Protein AF-0000000066797045 (afdb_homodimer)

InterPro domains:
  IPR001387 Cro/C1-type, helix-turn-helix domain [PF01381] (6-57)
  IPR001387 Cro/C1-type, helix-turn-helix domain [PS50943] (5-59)
  IPR001387 Cro/C1-type, helix-turn-helix domain [SM00530] (4-59)
  IPR001387 Cro/C1-type, helix-turn-helix domain [cd00093] (4-59)
  IPR010982 Lambda repressor-like, DNA-binding domain superfamily [G3DSA:1.10.260.40] (1-60)
  IPR010982 Lambda repressor-like, DNA-binding domain superfamily [SSF47413] (3-64)

pLDDT: mean 88.35, std 17.42, range [30.77, 97.69]

Foldseek 3Di:
DQVLQVVLCVVVPHDLCRLCVLQVHDSVVSVCCNVVVDDDDPVSLVSSCVVSVHDSPRRGDDPPPPPPPPPD/DQVLQVVLCVVVPHDLCRLCVLQVHDSVVSVCCNVVVDDDDPVSLVSSCVVSVHDSPRRGDDPPPPPPPPPD

Nearest PDB structures (foldseek):
  3op9-assembly1_A  TM=9.400E-01  e=4.741E-03  Listeria innocua
  2xj3-assembly1_B  TM=8.983E-01  e=3.548E-03  Enterococcus faecalis
  1utx-assembly1_B  TM=9.003E-01  e=4.222E-03  Enterococcus faecalis
  6jq1-assembly1_A  TM=8.118E-01  e=1.198E-02  Deinococcus geothermalis DSM 11300
  3vk0-assembly1_A  TM=8.367E-01  e=4.545E-02  Neisseria meningitidis MC58

Radius of gyration: 15.53 Å; Cα contacts (8 Å, |Δi|>4): 180; chains: 2; bounding box: 25×41×54 Å

Organism: Staphylococcus aureus (strain NCTC 8325 / PS 47) (NCBI:txid93061)

Secondary structure (DSSP, 8-state):
--HHHHHHHHHTT--HHHHHHHHTS-HHHHHHHHTTSSPPBHHHHHHHHHHHT--HHHH---SS--------/--HHHHHHHHHTT--HHHHHHHHTS-HHHHHHHHTTSSPPBHHHHHHHHHHHT--HHHH---SS--------

Structure (mmCIF, N/CA/C/O backbone):
data_AF-0000000066797045-model_v1
#
loop_
_entity.id
_entity.type
_entity.pdbx_description
1 polymer 'Bacteriophage L54a, Cro-related protein'
#
loop_
_atom_site.group_PDB
_atom_site.id
_atom_site.type_symbol
_atom_site.label_atom_id
_atom_site.label_alt_id
_atom_site.label_comp_id
_atom_site.label_asym_id
_atom_site.label_entity_id
_atom_site.label_seq_id
_atom_site.pdbx_PDB_ins_code
_atom_site.Cartn_x
_atom_site.Cartn_y
_atom_site.Cartn_z
_atom_site.occupancy
_atom_site.B_iso_or_equiv
_atom_site.auth_seq_id
_atom_site.auth_comp_id
_atom_site.auth_asym_id
_atom_site.auth_atom_id
_atom_site.pdbx_PDB_model_num
ATOM 1 N N . MET A 1 1 ? 0.526 12.109 -8.359 1 87.88 1 MET A N 1
ATOM 2 C CA . MET A 1 1 ? 0.297 12.727 -7.055 1 87.88 1 MET A CA 1
ATOM 3 C C . MET A 1 1 ? -0.822 12.016 -6.305 1 87.88 1 MET A C 1
ATOM 5 O O . MET A 1 1 ? -1.768 11.516 -6.918 1 87.88 1 MET A O 1
ATOM 9 N N . GLN A 1 2 ? -0.601 12.031 -4.949 1 92.75 2 GLN A N 1
ATOM 10 C CA . GLN A 1 2 ? -1.63 11.445 -4.102 1 92.75 2 GLN A CA 1
ATOM 11 C C . GLN A 1 2 ? -2.676 12.484 -3.705 1 92.75 2 GLN A C 1
ATOM 13 O O . GLN A 1 2 ? -2.699 12.945 -2.562 1 92.75 2 GLN A O 1
ATOM 18 N N . TRP A 1 3 ? -3.539 12.797 -4.547 1 92.19 3 TRP A N 1
ATOM 19 C CA . TRP A 1 3 ? -4.488 13.898 -4.406 1 92.19 3 TRP A CA 1
ATOM 20 C C . TRP A 1 3 ? -5.461 13.633 -3.264 1 92.19 3 TRP A C 1
ATOM 22 O O . TRP A 1 3 ? -5.781 14.547 -2.492 1 92.19 3 TRP A O 1
ATOM 32 N N . ASN A 1 4 ? -5.938 12.445 -3.197 1 94.25 4 ASN A N 1
ATOM 33 C CA . ASN A 1 4 ? -6.871 12.109 -2.127 1 94.25 4 ASN A CA 1
ATOM 34 C C . ASN A 1 4 ? -6.219 12.242 -0.753 1 94.25 4 ASN A C 1
ATOM 36 O O . ASN A 1 4 ? -6.848 12.711 0.195 1 94.25 4 ASN A O 1
ATOM 40 N N . LEU A 1 5 ? -4.973 11.828 -0.714 1 96 5 LEU A N 1
ATOM 41 C CA . LEU A 1 5 ? -4.238 11.953 0.54 1 96 5 LEU A CA 1
ATOM 42 C C . LEU A 1 5 ? -4.051 13.414 0.919 1 96 5 LEU A C 1
ATOM 44 O O . LEU A 1 5 ? -4.25 13.789 2.076 1 96 5 LEU A O 1
ATOM 48 N N . ILE A 1 6 ? -3.738 14.211 -0.058 1 95.56 6 ILE A N 1
ATOM 49 C CA . ILE A 1 6 ? -3.533 15.641 0.161 1 95.56 6 ILE A CA 1
ATOM 50 C C . ILE A 1 6 ? -4.832 16.281 0.637 1 95.56 6 ILE A C 1
ATOM 52 O O . ILE A 1 6 ? -4.836 17.047 1.604 1 95.56 6 ILE A O 1
ATOM 56 N N . LYS A 1 7 ? -5.867 16 -0.026 1 95.94 7 LYS A N 1
ATOM 57 C CA . LYS A 1 7 ? -7.184 16.516 0.343 1 95.94 7 LYS A CA 1
ATOM 58 C C . LYS A 1 7 ? -7.555 16.109 1.764 1 95.94 7 LYS A C 1
ATOM 60 O O . LYS A 1 7 ? -7.992 16.938 2.562 1 95.94 7 LYS A O 1
ATOM 65 N N . LEU A 1 8 ? -7.367 14.859 2.037 1 96 8 LEU A N 1
ATOM 66 C CA . LEU A 1 8 ? -7.703 14.32 3.35 1 96 8 LEU A CA 1
ATOM 67 C C . LEU A 1 8 ? -6.852 14.969 4.438 1 96 8 LEU A C 1
ATOM 69 O O . LEU A 1 8 ? -7.363 15.328 5.5 1 96 8 LEU A O 1
ATOM 73 N N . ARG A 1 9 ? -5.562 15.016 4.137 1 96.62 9 ARG A N 1
ATOM 74 C CA . ARG A 1 9 ? -4.648 15.656 5.078 1 96.62 9 ARG A CA 1
ATOM 75 C C . ARG A 1 9 ? -5.098 17.078 5.395 1 96.62 9 ARG A C 1
ATOM 77 O O . ARG A 1 9 ? -5.133 17.484 6.562 1 96.62 9 ARG A O 1
ATOM 84 N N . LYS A 1 10 ? -5.492 17.859 4.387 1 96.19 10 LYS A N 1
ATOM 85 C CA . LYS A 1 10 ? -5.949 19.234 4.555 1 96.19 10 LYS A CA 1
ATOM 86 C C . LYS A 1 10 ? -7.281 19.281 5.297 1 96.19 10 LYS A C 1
ATOM 88 O O . LYS A 1 10 ? -7.484 20.125 6.168 1 96.19 10 LYS A O 1
ATOM 93 N N . GLU A 1 11 ? -8.164 18.422 4.957 1 95.44 11 GLU A N 1
ATOM 94 C CA . GLU A 1 11 ? -9.477 18.344 5.59 1 95.44 11 GLU A CA 1
ATOM 95 C C . GLU A 1 11 ? -9.352 18.078 7.086 1 95.44 11 GLU A C 1
ATOM 97 O O . GLU A 1 11 ? -10.141 18.578 7.883 1 95.44 11 GLU A O 1
ATOM 102 N N . ARG A 1 12 ? -8.406 17.266 7.441 1 95.19 12 ARG A N 1
ATOM 103 C CA . ARG A 1 12 ? -8.188 16.891 8.836 1 95.19 12 ARG A CA 1
ATOM 104 C C . ARG A 1 12 ? -7.27 17.891 9.531 1 95.19 12 ARG A C 1
ATOM 106 O O . ARG A 1 12 ? -6.875 17.688 10.68 1 95.19 12 ARG A O 1
ATOM 113 N N . LYS A 1 13 ? -6.816 18.938 8.828 1 95.88 13 LYS A N 1
ATOM 114 C CA . LYS A 1 13 ? -5.98 20 9.359 1 95.88 13 LYS A CA 1
ATOM 115 C C . LYS A 1 13 ? -4.617 19.484 9.797 1 95.88 13 LYS A C 1
ATOM 117 O O . LYS A 1 13 ? -4.094 19.875 10.836 1 95.88 13 LYS A O 1
ATOM 122 N N . CYS A 1 14 ? -4.137 18.531 9.047 1 96 14 CYS A N 1
ATOM 123 C CA . CYS A 1 14 ? -2.807 17.984 9.289 1 96 14 CYS A CA 1
ATOM 124 C C . CYS A 1 14 ? -1.785 18.578 8.336 1 96 14 CYS A C 1
ATOM 126 O O . CYS A 1 14 ? -2.111 18.906 7.188 1 96 14 CYS A O 1
ATOM 128 N N . THR A 1 15 ? -0.592 18.672 8.836 1 96.69 15 THR A N 1
ATOM 129 C CA . THR A 1 15 ? 0.507 19.141 8 1 96.69 15 THR A CA 1
ATOM 130 C C . THR A 1 15 ? 1.332 17.953 7.488 1 96.69 15 THR A C 1
ATOM 132 O O . THR A 1 15 ? 1.14 16.828 7.926 1 96.69 15 THR A O 1
ATOM 135 N N . GLN A 1 16 ? 2.131 18.25 6.555 1 97.38 16 GLN A N 1
ATOM 136 C CA . GLN A 1 16 ? 3.047 17.234 6.062 1 97.38 16 GLN A CA 1
ATOM 137 C C . GLN A 1 16 ? 3.973 16.734 7.176 1 97.38 16 GLN A C 1
ATOM 139 O O . GLN A 1 16 ? 4.316 15.562 7.23 1 97.38 16 GLN A O 1
ATOM 144 N N . GLU A 1 17 ? 4.332 17.672 8.023 1 97.44 17 GLU A N 1
ATOM 145 C CA . GLU A 1 17 ? 5.195 17.359 9.156 1 97.44 17 GLU A CA 1
ATOM 146 C C . GLU A 1 17 ? 4.508 16.391 10.117 1 97.44 17 GLU A C 1
ATOM 148 O O . GLU A 1 17 ? 5.137 15.453 10.617 1 97.44 17 GLU A O 1
ATOM 153 N N . ASP A 1 18 ? 3.25 16.547 10.328 1 97.12 18 ASP A N 1
ATOM 154 C CA . ASP A 1 18 ? 2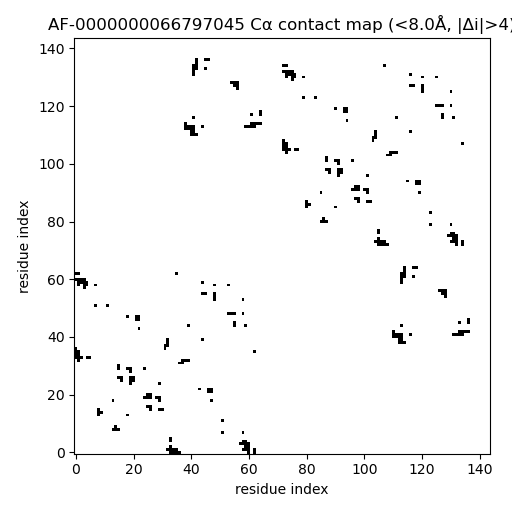.475 15.68 11.211 1 97.12 18 ASP A CA 1
ATOM 155 C C . ASP A 1 18 ? 2.463 14.242 10.688 1 97.12 18 ASP A C 1
ATOM 157 O O . ASP A 1 18 ? 2.709 13.305 11.445 1 97.12 18 ASP A O 1
ATOM 161 N N . LEU A 1 19 ? 2.211 14.125 9.5 1 97 19 LEU A N 1
ATOM 162 C CA . LEU A 1 19 ? 2.156 12.797 8.883 1 97 19 LEU A CA 1
ATOM 163 C C . LEU A 1 19 ? 3.547 12.18 8.805 1 97 19 LEU A C 1
ATOM 165 O O . LEU A 1 19 ? 3.707 10.977 8.992 1 97 19 LEU A O 1
ATOM 169 N N . ALA A 1 20 ? 4.539 12.984 8.531 1 97.62 20 ALA A N 1
ATOM 170 C CA . ALA A 1 20 ? 5.922 12.516 8.516 1 97.62 20 ALA A CA 1
ATOM 171 C C . ALA A 1 20 ? 6.32 11.938 9.875 1 97.62 20 ALA A C 1
ATOM 173 O O . ALA A 1 20 ? 6.941 10.875 9.953 1 97.62 20 ALA A O 1
ATOM 174 N N . ASN A 1 21 ? 5.938 12.625 10.883 1 96.75 21 ASN A N 1
ATOM 175 C CA . ASN A 1 21 ? 6.191 12.164 12.242 1 96.75 21 ASN A CA 1
ATOM 176 C C . ASN A 1 21 ? 5.461 10.859 12.539 1 96.75 21 ASN A C 1
ATOM 178 O O . ASN A 1 21 ? 6.02 9.961 13.18 1 96.75 21 ASN A O 1
ATOM 182 N N . LEU A 1 22 ? 4.273 10.852 12.086 1 94.62 22 LEU A N 1
ATOM 183 C CA . LEU A 1 22 ? 3.465 9.648 12.258 1 94.62 22 LEU A CA 1
ATOM 184 C C . LEU A 1 22 ? 4.16 8.43 11.656 1 94.62 22 LEU A C 1
ATOM 186 O O . LEU A 1 22 ? 4.133 7.344 12.242 1 94.62 22 LEU A O 1
ATOM 190 N N . LEU A 1 23 ? 4.789 8.617 10.547 1 95.25 23 LEU A N 1
ATOM 191 C CA . LEU A 1 23 ? 5.434 7.539 9.805 1 95.25 23 LEU A CA 1
ATOM 192 C C . LEU A 1 23 ? 6.887 7.375 10.242 1 95.25 23 LEU A C 1
ATOM 194 O O . LEU A 1 23 ? 7.566 6.441 9.805 1 95.25 23 LEU A O 1
ATOM 198 N N . ASN A 1 24 ? 7.359 8.273 11.016 1 96.06 24 ASN A N 1
ATOM 199 C CA . ASN A 1 24 ? 8.742 8.273 11.469 1 96.06 24 ASN A CA 1
ATOM 200 C C . ASN A 1 24 ? 9.719 8.445 10.305 1 96.06 24 ASN A C 1
ATOM 202 O O . ASN A 1 24 ? 10.68 7.684 10.18 1 96.06 24 ASN A O 1
ATOM 206 N N . ILE A 1 25 ? 9.391 9.336 9.477 1 96.19 25 ILE A N 1
ATOM 207 C CA . ILE A 1 25 ? 10.25 9.703 8.352 1 96.19 25 ILE A CA 1
ATOM 208 C C . ILE A 1 25 ? 10.406 11.219 8.297 1 96.19 25 ILE A C 1
ATOM 210 O O . ILE A 1 25 ? 9.766 11.945 9.062 1 96.19 25 ILE A O 1
ATOM 214 N N . SER A 1 26 ? 11.289 11.703 7.418 1 97.5 26 SER A N 1
ATOM 215 C CA . SER A 1 26 ? 11.5 13.141 7.262 1 97.5 26 SER A CA 1
ATOM 216 C C . SER A 1 26 ? 10.344 13.789 6.508 1 97.5 26 SER A C 1
ATOM 218 O O . SER A 1 26 ? 9.703 13.148 5.676 1 97.5 26 SER A O 1
ATOM 220 N N . THR A 1 27 ? 10.102 15.039 6.797 1 97.62 27 THR A N 1
ATOM 221 C CA . THR A 1 27 ? 9.07 15.805 6.105 1 97.62 27 THR A CA 1
ATOM 222 C C . THR A 1 27 ? 9.328 15.812 4.598 1 97.62 27 THR A C 1
ATOM 224 O O . THR A 1 27 ? 8.391 15.703 3.807 1 97.62 27 THR A O 1
ATOM 227 N N . GLU A 1 28 ? 10.555 15.945 4.254 1 97.69 28 GLU A N 1
ATOM 228 C CA . GLU A 1 28 ? 10.922 15.922 2.838 1 97.69 28 GLU A CA 1
ATOM 229 C C . GLU A 1 28 ? 10.555 14.578 2.201 1 97.69 28 GLU A C 1
ATOM 231 O O . GLU A 1 28 ? 9.992 14.547 1.104 1 97.69 28 GLU A O 1
ATOM 236 N N . GLY A 1 29 ? 10.922 13.516 2.881 1 97.19 29 GLY A N 1
ATOM 237 C CA . GLY A 1 29 ? 10.578 12.195 2.391 1 97.19 29 GLY A CA 1
ATOM 238 C C . GLY A 1 29 ? 9.086 12 2.191 1 97.19 29 GLY A C 1
ATOM 239 O O . GLY A 1 29 ? 8.656 11.43 1.187 1 97.19 29 GLY A O 1
ATOM 240 N N . TYR A 1 30 ? 8.352 12.477 3.154 1 97.5 30 TYR A N 1
ATOM 241 C CA . TYR A 1 30 ? 6.898 12.398 3.07 1 97.5 30 TYR A CA 1
ATOM 242 C C . TYR A 1 30 ? 6.375 13.219 1.894 1 97.5 30 TYR A C 1
ATOM 244 O O . TYR A 1 30 ? 5.531 12.742 1.13 1 97.5 30 TYR A O 1
ATOM 252 N N . ARG A 1 31 ? 6.848 14.375 1.784 1 96.69 31 ARG A N 1
ATOM 253 C CA . ARG A 1 31 ? 6.43 15.258 0.7 1 96.69 31 ARG A CA 1
ATOM 254 C C . ARG A 1 31 ? 6.641 14.594 -0.658 1 96.69 31 ARG A C 1
ATOM 256 O O . ARG A 1 31 ? 5.758 14.633 -1.518 1 96.69 31 ARG A O 1
ATOM 263 N N . LEU A 1 32 ? 7.754 14.008 -0.823 1 96.5 32 LEU A N 1
ATOM 264 C CA . LEU A 1 32 ? 8.07 13.336 -2.082 1 96.5 32 LEU A CA 1
ATOM 265 C C . LEU A 1 32 ? 7.082 12.203 -2.357 1 96.5 32 LEU A C 1
ATOM 267 O O . LEU A 1 32 ? 6.734 11.945 -3.514 1 96.5 32 LEU A O 1
ATOM 271 N N . LYS A 1 33 ? 6.648 11.586 -1.329 1 95.88 33 LYS A N 1
ATOM 272 C CA . LYS A 1 33 ? 5.668 10.516 -1.485 1 95.88 33 LYS A CA 1
ATOM 273 C C . LYS A 1 33 ? 4.297 11.07 -1.859 1 95.88 33 LYS A C 1
ATOM 275 O O . LYS A 1 33 ? 3.637 10.562 -2.764 1 95.88 33 LYS A O 1
ATOM 280 N N . GLU A 1 34 ? 3.912 12.094 -1.21 1 95.25 34 GLU A N 1
ATOM 281 C CA . GLU A 1 34 ? 2.643 12.75 -1.511 1 95.25 34 GLU A CA 1
ATOM 282 C C . GLU A 1 34 ? 2.613 13.258 -2.947 1 95.25 34 GLU A C 1
ATOM 284 O O . GLU A 1 34 ? 1.574 13.211 -3.609 1 95.25 34 GLU A O 1
ATOM 289 N N . LEU A 1 35 ? 3.77 13.68 -3.428 1 94 35 LEU A N 1
ATOM 290 C CA . LEU A 1 35 ? 3.887 14.242 -4.77 1 94 35 LEU A CA 1
ATOM 291 C C . LEU A 1 35 ? 3.973 13.133 -5.816 1 94 35 LEU A C 1
ATOM 293 O O . LEU A 1 35 ? 3.943 13.406 -7.02 1 94 35 LEU A O 1
ATOM 297 N N . GLY A 1 36 ? 4.152 12.016 -5.453 1 91.62 36 GLY A N 1
ATOM 298 C CA . GLY A 1 36 ? 4.215 10.891 -6.375 1 91.62 36 GLY A CA 1
ATOM 299 C C . GLY A 1 36 ? 5.625 10.57 -6.824 1 91.62 36 GLY A C 1
ATOM 300 O O . GLY A 1 36 ? 5.824 9.734 -7.707 1 91.62 36 GLY A O 1
ATOM 301 N N . LYS A 1 37 ? 6.605 11.234 -6.277 1 93.19 37 LYS A N 1
ATOM 302 C CA . LYS A 1 37 ? 8 10.984 -6.633 1 93.19 37 LYS A CA 1
ATOM 303 C C . LYS A 1 37 ? 8.5 9.68 -6.02 1 93.19 37 LYS A C 1
ATOM 305 O O . LYS A 1 37 ? 9.305 8.969 -6.629 1 93.19 37 LYS A O 1
ATOM 310 N N . HIS A 1 38 ? 8.07 9.367 -4.812 1 94.25 38 HIS A N 1
ATOM 311 C CA . HIS A 1 38 ? 8.328 8.109 -4.125 1 94.25 38 HIS A CA 1
ATOM 312 C C . HIS A 1 38 ? 7.031 7.402 -3.758 1 94.25 38 HIS A C 1
ATOM 314 O O . HIS A 1 38 ? 5.992 8.047 -3.594 1 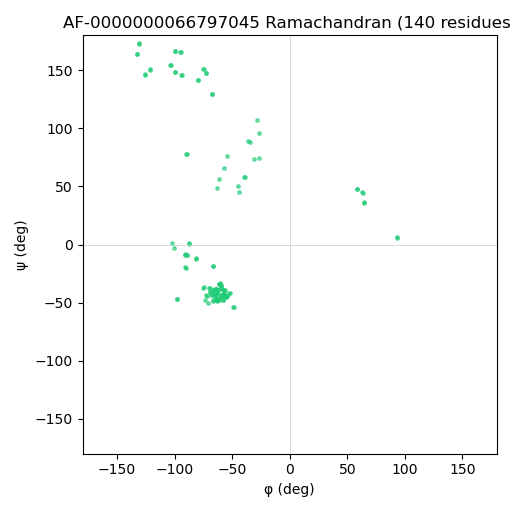94.25 38 HIS A O 1
ATOM 320 N N . GLN A 1 39 ? 7.094 6.145 -3.699 1 94 39 GLN A N 1
ATOM 321 C CA . GLN A 1 39 ? 5.887 5.395 -3.365 1 94 39 GLN A CA 1
ATOM 322 C C . GLN A 1 39 ? 5.82 5.098 -1.871 1 94 39 GLN A C 1
ATOM 324 O O . GLN A 1 39 ? 6.844 4.848 -1.234 1 94 39 GLN A O 1
ATOM 329 N N . PHE A 1 40 ? 4.633 5.102 -1.365 1 95.56 40 PHE A N 1
ATOM 330 C CA . PHE A 1 40 ? 4.418 4.656 0.006 1 95.56 40 PHE A CA 1
ATOM 331 C C . PHE A 1 40 ? 4.566 3.143 0.111 1 95.56 40 PHE A C 1
ATOM 333 O O . PHE A 1 40 ? 4.227 2.414 -0.824 1 95.56 40 PHE A O 1
ATOM 340 N N . LYS A 1 41 ? 5.051 2.73 1.277 1 94.06 41 LYS A N 1
ATOM 341 C CA . LYS A 1 41 ? 5.176 1.298 1.532 1 94.06 41 LYS A CA 1
ATOM 342 C C . LYS A 1 41 ? 3.957 0.767 2.283 1 94.06 41 LYS A C 1
ATOM 344 O O . LYS A 1 41 ? 3.168 1.544 2.824 1 94.06 41 LYS A O 1
ATOM 349 N N . ASN A 1 42 ? 3.852 -0.489 2.293 1 94.31 42 ASN A N 1
ATOM 350 C CA . ASN A 1 42 ? 2.711 -1.163 2.902 1 94.31 42 ASN A CA 1
ATOM 351 C C . ASN A 1 42 ? 2.428 -0.631 4.305 1 94.31 42 ASN A C 1
ATOM 353 O O . ASN A 1 42 ? 1.327 -0.151 4.582 1 94.31 42 ASN A O 1
ATOM 357 N N . ASP A 1 43 ? 3.404 -0.607 5.223 1 93.75 43 ASP A N 1
ATOM 358 C CA . ASP A 1 43 ? 3.215 -0.198 6.613 1 93.75 43 ASP A CA 1
ATOM 359 C C . ASP A 1 43 ? 2.818 1.274 6.703 1 93.75 43 ASP A C 1
ATOM 361 O O . ASP A 1 43 ? 1.962 1.644 7.508 1 93.75 43 ASP A O 1
ATOM 365 N N . GLU A 1 44 ? 3.379 2.09 5.883 1 95.25 44 GLU A N 1
ATOM 366 C CA . GLU A 1 44 ? 3.074 3.518 5.875 1 95.25 44 GLU A CA 1
ATOM 367 C C . GLU A 1 44 ? 1.614 3.768 5.512 1 95.25 44 GLU A C 1
ATOM 369 O O . GLU A 1 44 ? 0.951 4.605 6.125 1 95.25 44 GLU A O 1
ATOM 374 N N . MET A 1 45 ? 1.182 3.023 4.562 1 95.44 45 MET A N 1
ATOM 375 C CA . MET A 1 45 ? -0.19 3.193 4.094 1 95.44 45 MET A CA 1
ATOM 376 C C . MET A 1 45 ? -1.189 2.793 5.172 1 95.44 45 MET A C 1
ATOM 378 O O . MET A 1 45 ? -2.203 3.465 5.367 1 95.44 45 MET A O 1
ATOM 382 N N . PHE A 1 46 ? -0.888 1.766 5.859 1 95 46 PHE A N 1
ATOM 383 C CA . PHE A 1 46 ? -1.782 1.303 6.914 1 95 46 PHE A CA 1
ATOM 384 C C . PHE A 1 46 ? -1.798 2.283 8.078 1 95 46 PHE A C 1
ATOM 386 O O . PHE A 1 46 ? -2.854 2.555 8.656 1 95 46 PHE A O 1
ATOM 393 N N . ILE A 1 47 ? -0.644 2.793 8.414 1 94.75 47 ILE A N 1
ATOM 394 C CA . ILE A 1 47 ? -0.555 3.76 9.508 1 94.75 47 ILE A CA 1
ATOM 395 C C . ILE A 1 47 ? -1.407 4.984 9.18 1 94.75 47 ILE A C 1
ATOM 397 O O . ILE A 1 47 ? -2.184 5.449 10.016 1 94.75 47 ILE A O 1
ATOM 401 N N . ILE A 1 48 ? -1.277 5.426 8 1 95.75 48 ILE A N 1
ATOM 402 C CA . ILE A 1 48 ? -2.01 6.609 7.566 1 95.75 48 ILE A CA 1
ATOM 403 C C . ILE A 1 48 ? -3.508 6.309 7.539 1 95.75 48 ILE A C 1
ATOM 405 O O . ILE A 1 48 ? -4.316 7.113 8.008 1 95.75 48 ILE A O 1
ATOM 409 N N . ALA A 1 49 ? -3.836 5.211 6.941 1 95.44 49 ALA A N 1
ATOM 410 C CA . ALA A 1 49 ? -5.238 4.809 6.867 1 95.44 49 ALA A CA 1
ATOM 411 C C . ALA A 1 49 ? -5.855 4.727 8.258 1 95.44 49 ALA A C 1
ATOM 413 O O . ALA A 1 49 ? -6.988 5.164 8.469 1 95.44 49 ALA A O 1
ATOM 414 N N . ASP A 1 50 ? -5.172 4.16 9.195 1 93.69 50 ASP A N 1
ATOM 415 C CA . ASP A 1 50 ? -5.641 4.051 10.57 1 93.69 50 ASP A CA 1
ATOM 416 C C . ASP A 1 50 ? -5.797 5.43 11.211 1 93.69 50 ASP A C 1
ATOM 418 O O . ASP A 1 50 ? -6.777 5.688 11.906 1 93.69 50 ASP A O 1
ATOM 422 N N . PHE A 1 51 ? -4.812 6.23 10.938 1 94.38 51 PHE A N 1
ATOM 423 C CA . PHE A 1 51 ? -4.824 7.586 11.484 1 94.38 51 PHE A CA 1
ATOM 424 C C . PHE A 1 51 ? -6.066 8.344 11.023 1 94.38 51 PHE A C 1
ATOM 426 O O . PHE A 1 51 ? -6.711 9.023 11.82 1 94.38 51 PHE A O 1
ATOM 433 N N . PHE A 1 52 ? -6.406 8.211 9.742 1 95.81 52 PHE A N 1
ATOM 434 C CA . PHE A 1 52 ? -7.535 8.938 9.172 1 95.81 52 PHE A CA 1
ATOM 435 C C . PHE A 1 52 ? -8.82 8.133 9.32 1 95.81 52 PHE A C 1
ATOM 437 O O . PHE A 1 52 ? -9.914 8.633 9.023 1 95.81 52 PHE A O 1
ATOM 444 N N . ASP A 1 53 ? -8.727 6.91 9.734 1 94.75 53 ASP A N 1
ATOM 445 C CA . ASP A 1 53 ? -9.867 6.008 9.852 1 94.75 53 ASP A CA 1
ATOM 446 C C . ASP A 1 53 ? -10.57 5.84 8.5 1 94.75 53 ASP A C 1
ATOM 448 O O . ASP A 1 53 ? -11.781 6.008 8.406 1 94.75 53 ASP A O 1
ATOM 452 N N . GLU A 1 54 ? -9.82 5.598 7.508 1 94.5 54 GLU A N 1
ATOM 453 C CA . GLU A 1 54 ? -10.273 5.41 6.137 1 94.5 54 GLU A CA 1
ATOM 454 C C . GLU A 1 54 ? -9.633 4.176 5.508 1 94.5 54 GLU A C 1
ATOM 456 O O . GLU A 1 54 ? -8.625 3.67 6.008 1 94.5 54 GLU A O 1
ATOM 461 N N . ASN A 1 55 ? -10.25 3.764 4.406 1 94 55 ASN A N 1
ATOM 462 C CA . ASN A 1 55 ? -9.703 2.635 3.668 1 94 55 ASN A CA 1
ATOM 463 C C . ASN A 1 55 ? -8.531 3.061 2.787 1 94 55 ASN A C 1
ATOM 465 O O . ASN A 1 55 ? -8.547 4.145 2.201 1 94 55 ASN A O 1
ATOM 469 N N . ILE A 1 56 ? -7.543 2.256 2.686 1 94.62 56 ILE A N 1
ATOM 470 C CA . ILE A 1 56 ? -6.34 2.541 1.91 1 94.62 56 ILE A CA 1
ATOM 471 C C . ILE A 1 56 ? -6.727 2.945 0.489 1 94.62 56 ILE A C 1
ATOM 473 O O . ILE A 1 56 ? -6.188 3.91 -0.057 1 94.62 56 ILE A O 1
ATOM 477 N N . GLY A 1 57 ? -7.672 2.242 -0.033 1 92.31 57 GLY A N 1
ATOM 478 C CA . GLY A 1 57 ? -8.109 2.521 -1.392 1 92.31 57 GLY A CA 1
ATOM 479 C C . GLY A 1 57 ? -8.781 3.873 -1.538 1 92.31 57 GLY A C 1
ATOM 480 O O . GLY A 1 57 ? -8.914 4.391 -2.648 1 92.31 57 GLY A O 1
ATOM 481 N N . ASP A 1 58 ? -9.211 4.43 -0.447 1 92.94 58 ASP A N 1
ATOM 482 C CA . ASP A 1 58 ? -9.875 5.73 -0.468 1 92.94 58 ASP A CA 1
ATOM 483 C C . ASP A 1 58 ? -8.867 6.863 -0.29 1 92.94 58 ASP A C 1
ATOM 485 O O . ASP A 1 58 ? -9.156 8.016 -0.614 1 92.94 58 ASP A O 1
ATOM 489 N N . ILE A 1 59 ? -7.758 6.566 0.209 1 95.12 59 ILE A N 1
ATOM 490 C CA . ILE A 1 59 ? -6.738 7.562 0.522 1 95.12 59 ILE A CA 1
ATOM 491 C C . ILE A 1 59 ? -5.711 7.625 -0.607 1 95.12 59 ILE A C 1
ATOM 493 O O . ILE A 1 59 ? -5.398 8.703 -1.111 1 95.12 59 ILE A O 1
ATOM 497 N N . PHE A 1 60 ? -5.266 6.457 -1.041 1 95.38 60 PHE A N 1
ATOM 498 C CA . PHE A 1 60 ? -4.145 6.391 -1.97 1 95.38 60 PHE A CA 1
ATOM 499 C C . PHE A 1 60 ? -4.629 6.09 -3.383 1 95.38 60 PHE A C 1
ATOM 501 O O . PHE A 1 60 ? -5.695 5.5 -3.564 1 95.38 60 PHE A O 1
ATOM 508 N N . LEU A 1 61 ? -3.814 6.52 -4.324 1 90.06 61 LEU A N 1
ATOM 509 C CA . LEU A 1 61 ? -4.082 6.277 -5.734 1 90.06 61 LEU A CA 1
ATOM 510 C C . LEU A 1 61 ? -2.893 5.602 -6.41 1 90.06 61 LEU A C 1
ATOM 512 O O . LEU A 1 61 ? -1.743 5.84 -6.027 1 90.06 61 LEU A O 1
ATOM 516 N N . PRO A 1 62 ? -3.303 4.762 -7.367 1 86.12 62 PRO A N 1
ATOM 517 C CA . PRO A 1 62 ? -2.174 4.211 -8.117 1 86.12 62 PRO A CA 1
ATOM 518 C C . PRO A 1 62 ? -1.454 5.262 -8.961 1 86.12 62 PRO A C 1
ATOM 520 O O . PRO A 1 62 ? -2.09 6.18 -9.484 1 86.12 62 PRO A O 1
ATOM 523 N N . THR A 1 63 ? -0.165 5.344 -8.859 1 74.94 63 THR A N 1
ATOM 524 C CA . THR A 1 63 ? 0.563 6.305 -9.68 1 74.94 63 THR A CA 1
ATOM 525 C C . THR A 1 63 ? 0.577 5.867 -11.141 1 74.94 63 THR A C 1
ATOM 527 O O . THR A 1 63 ? 0.458 6.699 -12.039 1 74.94 63 THR A O 1
ATOM 530 N N . LYS A 1 64 ? 0.944 4.648 -11.43 1 64.56 64 LYS A N 1
ATOM 531 C CA . LYS A 1 64 ? 1.051 4.16 -12.797 1 64.56 64 LYS A CA 1
ATOM 532 C C . LYS A 1 64 ? -0.151 3.297 -13.172 1 64.56 64 LYS A C 1
ATOM 534 O O . LYS A 1 64 ? -0.243 2.801 -14.297 1 64.56 64 LYS A O 1
ATOM 539 N N . TYR A 1 65 ? -1.13 3.084 -12.328 1 55.03 65 TYR A N 1
ATOM 540 C CA . TYR A 1 65 ? -2.08 2.035 -12.68 1 55.03 65 TYR A CA 1
ATOM 541 C C . TYR A 1 65 ? -2.789 2.359 -13.992 1 55.03 65 TYR A C 1
ATOM 543 O O . TYR A 1 65 ? -3.719 3.17 -14.016 1 55.03 65 TYR A O 1
ATOM 551 N N . THR A 1 66 ? -1.999 2.535 -14.906 1 47.12 66 THR A N 1
ATOM 552 C CA . THR A 1 66 ? -2.701 2.52 -16.188 1 47.12 66 THR A CA 1
ATOM 553 C C . THR A 1 66 ? -3.502 1.231 -16.344 1 47.12 66 THR A C 1
ATOM 555 O O . THR A 1 66 ? -2.949 0.134 -16.234 1 47.12 66 THR A O 1
ATOM 558 N N . LYS A 1 67 ? -4.703 1.029 -15.672 1 47.53 67 LYS A N 1
ATOM 559 C CA . LYS A 1 67 ? -5.586 -0.056 -16.094 1 47.53 67 LYS A CA 1
ATOM 560 C C . LYS A 1 67 ? -5.383 -0.393 -17.562 1 47.53 67 LYS A C 1
ATOM 562 O O . LYS A 1 67 ? -5.531 0.473 -18.438 1 47.53 67 L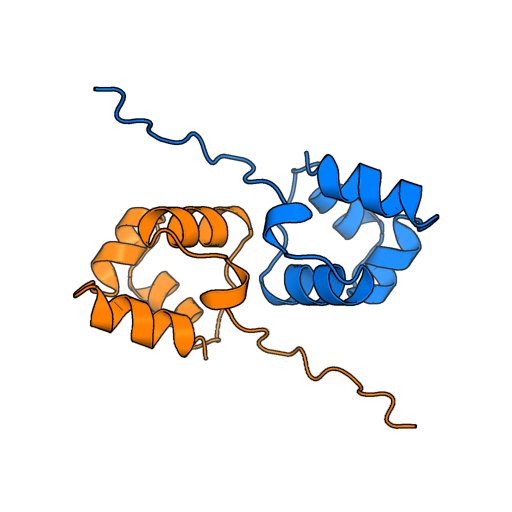YS A O 1
ATOM 567 N N . ARG A 1 68 ? -4.531 -1.448 -17.875 1 40.19 68 ARG A N 1
ATOM 568 C CA . ARG A 1 68 ? -4.824 -2.102 -19.141 1 40.19 68 ARG A CA 1
ATOM 569 C C . ARG A 1 68 ? -6.32 -2.334 -19.312 1 40.19 68 ARG A C 1
ATOM 571 O O . ARG A 1 68 ? -6.906 -3.162 -18.609 1 40.19 68 ARG A O 1
ATOM 578 N N . LYS A 1 69 ? -7.254 -1.457 -19.062 1 40.84 69 LYS A N 1
ATOM 579 C CA . LYS A 1 69 ? -8.516 -1.82 -19.703 1 40.84 69 LYS A CA 1
ATOM 580 C C . LYS A 1 69 ? -8.281 -2.58 -21 1 40.84 69 LYS A C 1
ATOM 582 O O . LYS A 1 69 ? -7.707 -2.035 -21.938 1 40.84 69 LYS A O 1
ATOM 587 N N . GLN A 1 70 ? -7.848 -3.898 -20.938 1 35.78 70 GLN A N 1
ATOM 588 C CA . GLN A 1 70 ? -8.281 -4.52 -22.172 1 35.78 70 GLN A CA 1
ATOM 589 C C . GLN A 1 70 ? -9.68 -4.047 -22.562 1 35.78 70 GLN A C 1
ATOM 591 O O . GLN A 1 70 ? -10.656 -4.328 -21.859 1 35.78 70 GLN A O 1
ATOM 596 N N . THR A 1 71 ? -9.859 -2.799 -22.734 1 33.56 71 THR A N 1
ATOM 597 C CA . THR A 1 71 ? -11.047 -2.5 -23.531 1 33.56 71 THR A CA 1
ATOM 598 C C . THR A 1 71 ? -11.234 -3.545 -24.625 1 33.56 71 THR A C 1
ATOM 600 O O . THR A 1 71 ? -10.359 -3.723 -25.484 1 33.56 71 THR A O 1
ATOM 603 N N . SER A 1 72 ? -11.992 -4.672 -24.297 1 30.92 72 SER A N 1
ATOM 604 C CA . SER A 1 72 ? -12.703 -5.004 -25.531 1 30.92 72 SER A CA 1
ATOM 605 C C . SER A 1 72 ? -13.367 -3.773 -26.141 1 30.92 72 SER A C 1
ATOM 607 O O . SER A 1 72 ? -13.727 -2.84 -25.422 1 30.92 72 SER A O 1
ATOM 609 N N . MET B 1 1 ? 4.488 -11.656 7.738 1 88.06 1 MET B N 1
ATOM 610 C CA . MET B 1 1 ? 4.055 -12.336 6.523 1 88.06 1 MET B CA 1
ATOM 611 C C . MET B 1 1 ? 2.688 -11.836 6.074 1 88.06 1 MET B C 1
ATOM 613 O O . MET B 1 1 ? 1.848 -11.484 6.902 1 88.06 1 MET B O 1
ATOM 617 N N . GLN B 1 2 ? 2.578 -11.859 4.699 1 92.81 2 GLN B N 1
ATOM 618 C CA . GLN B 1 2 ? 1.293 -11.469 4.129 1 92.81 2 GLN B CA 1
ATOM 619 C C . GLN B 1 2 ? 0.37 -12.672 3.973 1 92.81 2 GLN B C 1
ATOM 621 O O . GLN B 1 2 ? 0.169 -13.164 2.861 1 92.81 2 GLN B O 1
ATOM 626 N N . TRP B 1 3 ? -0.207 -13.109 4.984 1 92.31 3 TRP B N 1
ATOM 627 C CA . TRP B 1 3 ? -0.965 -14.352 5.051 1 92.31 3 TRP B CA 1
ATOM 628 C C . TRP B 1 3 ? -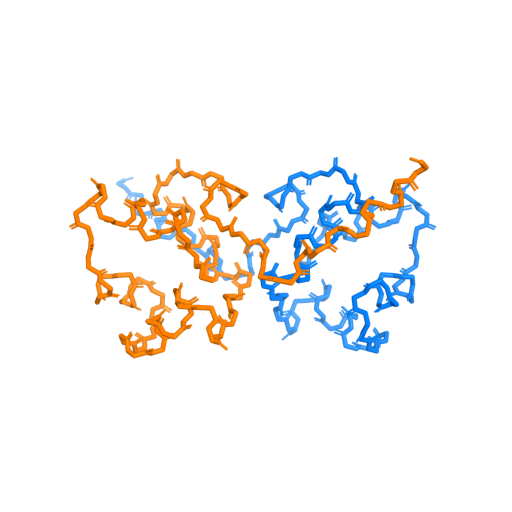2.211 -14.281 4.172 1 92.31 3 TRP B C 1
ATOM 630 O O . TRP B 1 3 ? -2.549 -15.242 3.482 1 92.31 3 TRP B O 1
ATOM 640 N N . ASN B 1 4 ? -2.881 -13.195 4.246 1 94.31 4 ASN B N 1
ATOM 641 C CA . ASN B 1 4 ? -4.078 -13.031 3.43 1 94.31 4 ASN B CA 1
ATOM 642 C C . ASN B 1 4 ? -3.756 -13.078 1.94 1 94.31 4 ASN B C 1
ATOM 644 O O . ASN B 1 4 ? -4.504 -13.672 1.157 1 94.31 4 ASN B O 1
ATOM 648 N N . LEU B 1 5 ? -2.639 -12.469 1.611 1 96 5 LEU B N 1
ATOM 649 C CA . LEU B 1 5 ? -2.207 -12.5 0.219 1 96 5 LEU B CA 1
ATOM 650 C C . LEU B 1 5 ? -1.874 -13.922 -0.219 1 96 5 LEU B C 1
ATOM 652 O O . LEU B 1 5 ? -2.273 -14.352 -1.304 1 96 5 LEU B O 1
ATOM 656 N N . ILE B 1 6 ? -1.212 -14.625 0.649 1 95.56 6 ILE B N 1
ATOM 657 C CA . ILE B 1 6 ? -0.83 -16 0.362 1 95.56 6 ILE B CA 1
ATOM 658 C C . ILE B 1 6 ? -2.082 -16.859 0.188 1 95.56 6 ILE B C 1
ATOM 660 O O . ILE B 1 6 ? -2.184 -17.641 -0.766 1 95.56 6 ILE B O 1
ATOM 664 N N . LYS B 1 7 ? -2.963 -16.734 1.078 1 95.94 7 LYS B N 1
ATOM 665 C CA . LYS B 1 7 ? -4.223 -17.469 1.016 1 95.94 7 LYS B CA 1
ATOM 666 C C . LYS B 1 7 ? -4.98 -17.156 -0.271 1 95.94 7 LYS B C 1
ATOM 668 O O . LYS B 1 7 ? -5.441 -18.062 -0.965 1 95.94 7 LYS B O 1
ATOM 673 N N . LEU B 1 8 ? -5.074 -15.906 -0.56 1 96 8 LEU B N 1
ATOM 674 C CA . LEU B 1 8 ? -5.797 -15.461 -1.746 1 96 8 LEU B CA 1
ATOM 675 C C . LEU B 1 8 ? -5.125 -15.977 -3.016 1 96 8 LEU B C 1
ATOM 677 O O . LEU B 1 8 ? -5.805 -16.438 -3.939 1 96 8 LEU B O 1
ATOM 681 N N . ARG B 1 9 ? -3.812 -15.797 -3.027 1 96.62 9 ARG B N 1
ATOM 682 C CA . ARG B 1 9 ? -3.051 -16.297 -4.168 1 96.62 9 ARG B CA 1
ATOM 683 C C . ARG B 1 9 ? -3.318 -17.781 -4.402 1 96.62 9 ARG B C 1
ATOM 685 O O . ARG B 1 9 ? -3.559 -18.203 -5.539 1 96.62 9 ARG B O 1
ATOM 692 N N . LYS B 1 10 ? -3.332 -18.594 -3.344 1 96.12 10 LYS B N 1
ATOM 693 C CA . LYS B 1 10 ? -3.582 -20.031 -3.428 1 96.12 10 LYS B CA 1
ATOM 694 C C . LYS B 1 10 ? -5.023 -20.312 -3.838 1 96.12 10 LYS B C 1
ATOM 696 O O . LYS B 1 10 ? -5.277 -21.203 -4.652 1 96.12 10 LYS B O 1
ATOM 701 N N . GLU B 1 11 ? -5.918 -19.609 -3.273 1 95.44 11 GLU B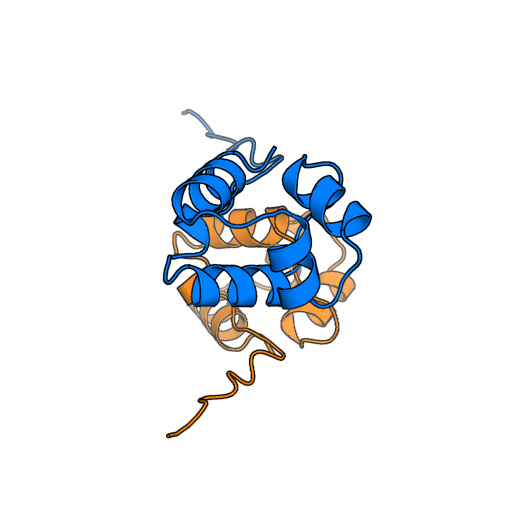 N 1
ATOM 702 C CA . GLU B 1 11 ? -7.336 -19.766 -3.584 1 95.44 11 GLU B CA 1
ATOM 703 C C . GLU B 1 11 ? -7.609 -19.5 -5.062 1 95.44 11 GLU B C 1
ATOM 705 O O . GLU B 1 11 ? -8.469 -20.141 -5.664 1 95.44 11 GLU B O 1
ATOM 710 N N . ARG B 1 12 ? -6.918 -18.547 -5.621 1 95.19 12 ARG B N 1
ATOM 711 C CA . ARG B 1 12 ? -7.094 -18.172 -7.02 1 95.19 12 ARG B CA 1
ATOM 712 C C . ARG B 1 12 ? -6.215 -19.016 -7.93 1 95.19 12 ARG B C 1
ATOM 714 O O . ARG B 1 12 ? -6.133 -18.766 -9.133 1 95.19 12 ARG B O 1
ATOM 721 N N . LYS B 1 13 ? -5.445 -19.969 -7.363 1 95.81 13 LYS B N 1
ATOM 722 C CA . LYS B 1 13 ? -4.59 -20.891 -8.094 1 95.81 13 LYS B CA 1
ATOM 723 C C . LYS B 1 13 ? -3.471 -20.156 -8.828 1 95.81 13 LYS B C 1
ATOM 725 O O . LYS B 1 13 ? -3.145 -20.484 -9.969 1 95.81 13 LYS B O 1
ATOM 730 N N . CYS B 1 14 ? -2.996 -19.141 -8.195 1 95.94 14 CYS B N 1
ATOM 731 C CA . CYS B 1 14 ? -1.872 -18.375 -8.727 1 95.94 14 CYS B CA 1
ATOM 732 C C . CYS B 1 14 ? -0.568 -18.781 -8.055 1 95.94 14 CYS B C 1
ATOM 734 O O . CYS B 1 14 ? -0.559 -19.125 -6.867 1 95.94 14 CYS B O 1
ATOM 736 N N . THR B 1 15 ? 0.466 -18.672 -8.828 1 96.69 15 THR B N 1
ATOM 737 C CA . THR B 1 15 ? 1.793 -18.922 -8.281 1 96.69 15 THR B CA 1
ATOM 738 C C . THR B 1 15 ? 2.508 -17.625 -7.953 1 96.69 15 THR B C 1
ATOM 740 O O . THR B 1 15 ? 2.035 -16.547 -8.312 1 96.69 15 THR B O 1
ATOM 743 N N . GLN B 1 16 ? 3.537 -17.766 -7.238 1 97.38 16 GLN B N 1
ATOM 744 C CA . GLN B 1 16 ? 4.363 -16.609 -6.957 1 97.38 16 GLN B CA 1
ATOM 745 C C . GLN B 1 16 ? 4.906 -15.992 -8.242 1 97.38 16 GLN B C 1
ATOM 747 O O . GLN B 1 16 ? 5.023 -14.773 -8.359 1 97.38 16 GLN B O 1
ATOM 752 N N . GLU B 1 17 ? 5.184 -16.875 -9.172 1 97.38 17 GLU B N 1
ATOM 753 C CA . GLU B 1 17 ? 5.691 -16.438 -10.461 1 97.38 17 GLU B CA 1
ATOM 754 C C . GLU B 1 17 ? 4.648 -15.609 -11.219 1 97.38 17 GLU B C 1
ATOM 756 O O . GLU B 1 17 ? 4.977 -14.594 -11.836 1 97.38 17 GLU B O 1
ATOM 761 N N . ASP B 1 18 ? 3.426 -15.977 -11.133 1 97.12 18 ASP B N 1
ATOM 762 C CA . ASP B 1 18 ? 2.332 -15.266 -11.789 1 97.12 18 ASP B CA 1
ATOM 763 C C . ASP B 1 18 ? 2.209 -13.844 -11.25 1 97.12 18 ASP B C 1
ATOM 765 O O . ASP B 1 18 ? 2.111 -12.891 -12.031 1 97.12 18 ASP B O 1
ATOM 769 N N . LEU B 1 19 ? 2.227 -13.742 -10.031 1 97 19 LEU B N 1
ATOM 770 C CA . LEU B 1 19 ? 2.102 -12.43 -9.391 1 97 19 LEU B CA 1
ATOM 771 C C . LEU B 1 19 ? 3.35 -11.594 -9.633 1 97 19 LEU B C 1
ATOM 773 O O . LEU B 1 19 ? 3.258 -10.375 -9.828 1 97 19 LEU B O 1
ATOM 777 N N . ALA B 1 20 ? 4.492 -12.211 -9.625 1 97.56 20 ALA B N 1
ATOM 778 C CA . ALA B 1 20 ? 5.742 -11.516 -9.93 1 97.56 20 ALA B CA 1
ATOM 779 C C . ALA B 1 20 ? 5.707 -10.914 -11.328 1 97.56 20 ALA B C 1
ATOM 781 O O . ALA B 1 20 ? 6.109 -9.766 -11.531 1 97.56 20 ALA B O 1
ATOM 782 N N . ASN B 1 21 ? 5.211 -11.672 -12.234 1 96.69 21 ASN B N 1
ATOM 783 C CA . ASN B 1 21 ? 5.055 -11.203 -13.609 1 96.69 21 ASN B CA 1
ATOM 784 C C . ASN B 1 21 ? 4.07 -10.039 -13.695 1 96.69 21 ASN B C 1
ATOM 786 O O . ASN B 1 21 ? 4.309 -9.078 -14.43 1 96.69 21 ASN B O 1
ATOM 790 N N . LEU B 1 22 ? 3.053 -10.219 -12.969 1 94.56 22 LEU B N 1
ATOM 791 C CA . LEU B 1 22 ? 2.039 -9.172 -12.922 1 94.56 22 LEU B CA 1
ATOM 792 C C . LEU B 1 22 ? 2.65 -7.844 -12.477 1 94.56 22 LEU B C 1
ATOM 794 O O . LEU B 1 22 ? 2.307 -6.789 -13.016 1 94.56 22 LEU B O 1
ATOM 798 N N . LEU B 1 23 ? 3.547 -7.906 -11.547 1 95.25 23 LEU B N 1
ATOM 799 C CA . LEU B 1 23 ? 4.164 -6.719 -10.961 1 95.25 23 LEU B CA 1
ATOM 800 C C . LEU B 1 23 ? 5.426 -6.328 -11.719 1 95.25 23 LEU B C 1
ATOM 802 O O . LEU B 1 23 ? 6.023 -5.285 -11.445 1 95.25 23 LEU B O 1
ATOM 806 N N . ASN B 1 24 ? 5.84 -7.145 -12.602 1 96.12 24 ASN B N 1
ATOM 807 C CA . ASN B 1 24 ? 7.059 -6.926 -13.367 1 96.12 24 ASN B CA 1
ATOM 808 C C . ASN B 1 24 ? 8.289 -6.906 -12.469 1 96.12 24 ASN B C 1
ATOM 810 O O . ASN B 1 24 ? 9.117 -5.996 -12.555 1 96.12 24 ASN B O 1
ATOM 814 N N . ILE B 1 25 ? 8.328 -7.824 -11.602 1 96.12 25 ILE B N 1
ATOM 815 C CA . ILE B 1 25 ? 9.477 -8.023 -10.727 1 96.12 25 ILE B CA 1
ATOM 816 C C . ILE B 1 25 ? 9.898 -9.492 -10.742 1 96.12 25 ILE B C 1
ATOM 818 O O . ILE B 1 25 ? 9.227 -10.328 -11.352 1 96.12 25 ILE B O 1
ATOM 822 N N . SER B 1 26 ? 11.023 -9.805 -10.094 1 97.5 26 SER B N 1
ATOM 823 C CA . SER B 1 26 ? 11.492 -11.18 -10.023 1 97.5 26 SER B CA 1
ATOM 824 C C . SER B 1 26 ? 10.672 -12 -9.039 1 97.5 26 SER B C 1
ATOM 826 O O . SER B 1 26 ? 10.141 -11.453 -8.062 1 97.5 26 SER B O 1
ATOM 828 N N . THR B 1 27 ? 10.578 -13.297 -9.289 1 97.62 27 THR B N 1
ATOM 829 C CA . THR B 1 27 ? 9.875 -14.203 -8.391 1 97.62 27 THR B CA 1
ATOM 830 C C . THR B 1 27 ? 10.477 -14.148 -6.988 1 97.62 27 THR B C 1
ATOM 832 O O . THR B 1 27 ? 9.742 -14.18 -5.996 1 97.62 27 THR B O 1
ATOM 835 N N . GLU B 1 28 ? 11.758 -14.055 -6.945 1 97.69 28 GLU B N 1
ATOM 836 C CA . GLU B 1 28 ? 12.43 -13.945 -5.652 1 97.69 28 GLU B CA 1
ATOM 837 C C . GLU B 1 28 ? 12.016 -12.68 -4.918 1 97.69 28 GLU B C 1
ATOM 839 O O . GLU B 1 28 ? 11.727 -12.711 -3.721 1 97.69 28 GLU B O 1
ATOM 844 N N . GLY B 1 29 ? 12.023 -11.578 -5.637 1 97.12 29 GLY B N 1
ATOM 845 C CA . GLY B 1 29 ? 11.586 -10.32 -5.051 1 97.12 29 GLY B CA 1
ATOM 846 C C . GLY B 1 29 ? 10.172 -10.367 -4.504 1 97.12 29 GLY B C 1
ATOM 847 O O . GLY B 1 29 ? 9.906 -9.859 -3.412 1 97.12 29 GLY B O 1
ATOM 848 N N . TYR B 1 30 ? 9.336 -10.984 -5.281 1 97.5 30 TYR B N 1
ATOM 849 C CA . TYR B 1 30 ? 7.949 -11.141 -4.855 1 97.5 30 TYR B CA 1
ATOM 850 C C . TYR B 1 30 ? 7.859 -12.008 -3.607 1 97.5 30 TYR B C 1
ATOM 852 O O . TYR B 1 30 ? 7.152 -11.672 -2.658 1 97.5 30 TYR B O 1
ATOM 860 N N . ARG B 1 31 ? 8.531 -13.07 -3.637 1 96.62 31 ARG B N 1
ATOM 861 C CA . ARG B 1 31 ? 8.523 -13.992 -2.502 1 96.62 31 ARG B CA 1
ATOM 862 C C . ARG B 1 31 ? 8.938 -13.273 -1.219 1 96.62 31 ARG B C 1
ATOM 864 O O . ARG B 1 31 ? 8.297 -13.438 -0.178 1 96.62 31 ARG B O 1
ATOM 871 N N . LEU B 1 32 ? 9.945 -12.516 -1.312 1 96.5 32 LEU B N 1
ATOM 872 C CA . LEU B 1 32 ? 10.438 -11.781 -0.148 1 96.5 32 LEU B CA 1
ATOM 873 C C . LEU B 1 32 ? 9.375 -10.82 0.373 1 96.5 32 LEU B C 1
ATOM 875 O O . LEU B 1 32 ? 9.266 -10.602 1.582 1 96.5 32 LEU B O 1
ATOM 879 N N . LYS B 1 33 ? 8.609 -10.297 -0.517 1 95.88 33 LYS B N 1
ATOM 880 C CA . LYS B 1 33 ? 7.535 -9.398 -0.113 1 95.88 33 LYS B CA 1
ATOM 881 C C . LYS B 1 33 ? 6.398 -10.172 0.559 1 95.88 33 LYS B C 1
ATOM 883 O O . LYS B 1 33 ? 5.891 -9.758 1.602 1 95.88 33 LYS B O 1
ATOM 888 N N . GLU B 1 34 ? 6.043 -11.258 0.003 1 95.31 34 GLU B N 1
ATOM 889 C CA . GLU B 1 34 ? 5.004 -12.102 0.58 1 95.31 34 GLU B CA 1
ATOM 890 C C . GLU B 1 34 ? 5.398 -12.586 1.974 1 95.31 34 GLU B C 1
ATOM 892 O O . GLU B 1 34 ? 4.547 -12.695 2.861 1 95.31 34 GLU B O 1
ATOM 897 N N . LEU B 1 35 ? 6.688 -12.797 2.164 1 94 35 LEU B N 1
ATOM 898 C CA . LEU B 1 35 ? 7.207 -13.305 3.43 1 94 35 LEU B CA 1
ATOM 899 C C . LEU B 1 35 ? 7.348 -12.18 4.449 1 94 35 LEU B C 1
ATOM 901 O O . LEU B 1 35 ? 7.641 -12.43 5.621 1 94 35 LEU B O 1
ATOM 905 N N . GLY B 1 36 ? 7.258 -11.047 4.082 1 91.56 36 GLY B N 1
ATOM 906 C CA . GLY B 1 36 ? 7.344 -9.914 4.984 1 91.56 36 GLY B CA 1
ATOM 907 C C . GLY B 1 36 ? 8.75 -9.352 5.102 1 91.56 36 GLY B C 1
ATOM 908 O O . GLY B 1 36 ? 9 -8.477 5.934 1 91.56 36 GLY B O 1
ATOM 909 N N . LYS B 1 37 ? 9.656 -9.852 4.316 1 93.19 37 LYS B N 1
ATOM 910 C CA . LYS B 1 37 ? 11.039 -9.367 4.344 1 93.19 37 LYS B CA 1
ATOM 911 C C . LYS B 1 37 ? 11.156 -8.008 3.658 1 93.19 37 LYS B C 1
ATOM 913 O O . LYS B 1 37 ? 11.945 -7.156 4.082 1 93.19 37 LYS B O 1
ATOM 918 N N . HIS B 1 38 ? 10.406 -7.801 2.584 1 94.25 38 HIS B N 1
ATOM 919 C CA . HIS B 1 38 ? 10.289 -6.527 1.883 1 94.25 38 HIS B CA 1
ATOM 920 C C . HIS B 1 38 ? 8.844 -6.055 1.839 1 94.25 38 HIS B C 1
ATOM 922 O O . HIS B 1 38 ? 7.918 -6.871 1.9 1 94.25 38 HIS B O 1
ATOM 928 N N . GLN B 1 39 ? 8.688 -4.801 1.809 1 94.06 39 GLN B N 1
ATOM 929 C CA . GLN B 1 39 ? 7.328 -4.27 1.783 1 94.06 39 GLN B CA 1
ATOM 930 C C . GLN B 1 39 ? 6.863 -4.02 0.351 1 94.06 39 GLN B C 1
ATOM 932 O O . GLN B 1 39 ? 7.656 -3.617 -0.503 1 94.06 39 GLN B O 1
ATOM 937 N N . PHE B 1 40 ? 5.605 -4.223 0.138 1 95.56 40 PHE B N 1
ATOM 938 C CA . PHE B 1 40 ? 5.004 -3.848 -1.135 1 95.56 40 PHE B CA 1
ATOM 939 C C . PHE B 1 40 ? 4.867 -2.332 -1.245 1 95.56 40 PHE B C 1
ATOM 941 O O . PHE B 1 40 ? 4.637 -1.65 -0.245 1 95.56 40 PHE B O 1
ATOM 948 N N . LYS B 1 41 ? 5 -1.863 -2.48 1 94.06 41 LYS B N 1
ATOM 949 C CA . LYS B 1 41 ? 4.82 -0.437 -2.73 1 94.06 41 LYS B CA 1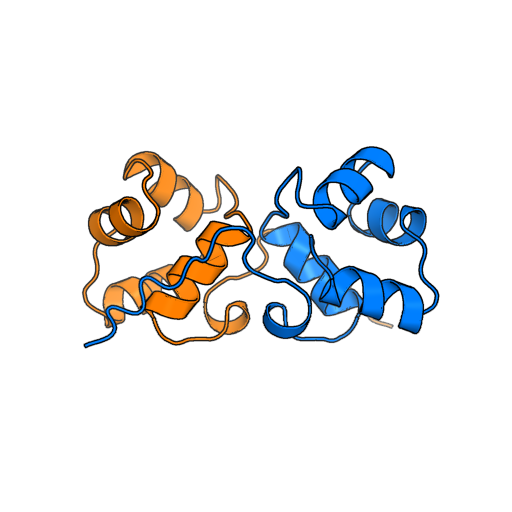
ATOM 950 C C . LYS B 1 41 ? 3.389 -0.133 -3.162 1 94.06 41 LYS B C 1
ATOM 952 O O . LYS B 1 41 ? 2.637 -1.041 -3.523 1 94.06 41 LYS B O 1
ATOM 957 N N . ASN B 1 42 ? 3.078 1.081 -3.119 1 94.31 42 ASN B N 1
ATOM 958 C CA . ASN B 1 42 ? 1.729 1.543 -3.43 1 94.31 42 ASN B CA 1
ATOM 959 C C . ASN B 1 42 ? 1.22 0.946 -4.738 1 94.31 42 ASN B C 1
ATOM 961 O O . ASN B 1 42 ? 0.178 0.289 -4.762 1 94.31 42 ASN B O 1
ATOM 965 N N . ASP B 1 43 ? 1.942 1.07 -5.867 1 93.69 43 ASP B N 1
ATOM 966 C CA . ASP B 1 43 ? 1.505 0.61 -7.184 1 93.69 43 ASP B CA 1
ATOM 967 C C . ASP B 1 43 ? 1.345 -0.909 -7.207 1 93.69 43 ASP B C 1
ATOM 969 O O . ASP B 1 43 ? 0.398 -1.429 -7.801 1 93.69 43 ASP B O 1
ATOM 973 N N . GLU B 1 44 ? 2.209 -1.612 -6.562 1 95.25 44 GLU B N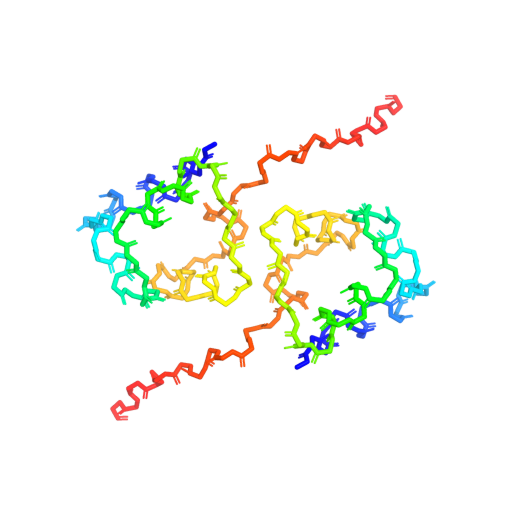 1
ATOM 974 C CA . GLU B 1 44 ? 2.152 -3.07 -6.512 1 95.25 44 GLU B CA 1
ATOM 975 C C . GLU B 1 44 ? 0.88 -3.549 -5.82 1 95.25 44 GLU B C 1
ATOM 977 O O . GLU B 1 44 ? 0.236 -4.496 -6.277 1 95.25 44 GLU B O 1
ATOM 982 N N . MET B 1 45 ? 0.568 -2.867 -4.773 1 95.38 45 MET B N 1
ATOM 983 C CA . MET B 1 45 ? -0.607 -3.25 -3.998 1 95.38 45 MET B CA 1
ATOM 984 C C . MET B 1 45 ? -1.884 -3.043 -4.805 1 95.38 45 MET B C 1
ATOM 986 O O . MET B 1 45 ? -2.789 -3.879 -4.773 1 95.38 45 MET B O 1
ATOM 990 N N . PHE B 1 46 ? -1.923 -1.995 -5.523 1 94.88 46 PHE B N 1
ATOM 991 C CA . PHE B 1 46 ? -3.102 -1.708 -6.328 1 94.88 46 PHE B CA 1
ATOM 992 C C . PHE B 1 46 ? -3.229 -2.703 -7.477 1 94.88 46 PHE B C 1
ATOM 994 O O . PHE B 1 46 ? -4.328 -3.156 -7.797 1 94.88 46 PHE B O 1
ATOM 1001 N N . ILE B 1 47 ? -2.117 -3.018 -8.086 1 94.75 47 ILE B N 1
ATOM 1002 C CA . ILE B 1 47 ? -2.127 -3.979 -9.188 1 94.75 47 ILE B CA 1
ATOM 1003 C C . ILE B 1 47 ? -2.664 -5.32 -8.695 1 94.75 47 ILE B C 1
ATOM 1005 O O . ILE B 1 47 ? -3.525 -5.926 -9.336 1 94.75 47 ILE B O 1
ATOM 1009 N N . ILE B 1 48 ? -2.197 -5.715 -7.586 1 95.69 48 ILE B N 1
ATOM 1010 C CA . ILE B 1 48 ? -2.604 -6.992 -7.016 1 95.69 48 ILE B CA 1
ATOM 1011 C C . ILE B 1 48 ? -4.082 -6.941 -6.633 1 95.69 48 ILE B C 1
ATOM 1013 O O . ILE B 1 48 ? -4.832 -7.879 -6.914 1 95.69 48 ILE B O 1
ATOM 1017 N N . ALA B 1 49 ? -4.438 -5.902 -5.957 1 95.38 49 ALA B N 1
ATOM 1018 C CA . ALA B 1 49 ? -5.832 -5.73 -5.551 1 95.38 49 ALA B CA 1
ATOM 1019 C C . ALA B 1 49 ? -6.762 -5.785 -6.758 1 95.38 49 ALA B C 1
ATOM 1021 O O . ALA B 1 49 ? -7.824 -6.41 -6.703 1 95.38 49 ALA B O 1
ATOM 1022 N N . ASP B 1 50 ? -6.41 -5.137 -7.816 1 93.62 50 ASP B N 1
ATOM 1023 C CA . ASP B 1 50 ? -7.199 -5.137 -9.047 1 93.62 50 ASP B CA 1
ATOM 1024 C C . ASP B 1 50 ? -7.266 -6.535 -9.656 1 93.62 50 ASP B C 1
ATOM 1026 O O . ASP B 1 50 ? -8.328 -6.969 -10.109 1 93.62 50 ASP B O 1
ATOM 1030 N N . PHE B 1 51 ? -6.125 -7.152 -9.633 1 94.38 51 PHE B N 1
ATOM 1031 C CA . PHE B 1 51 ? -6.035 -8.5 -10.188 1 94.38 51 PHE B CA 1
ATOM 1032 C C . PHE B 1 51 ? -6.996 -9.445 -9.469 1 94.38 51 PHE B C 1
ATOM 1034 O O . PHE B 1 51 ? -7.688 -10.234 -10.109 1 94.38 51 PHE B O 1
ATOM 1041 N N . PHE B 1 52 ? -7.051 -9.344 -8.141 1 95.75 52 PHE B N 1
ATOM 1042 C CA . PHE B 1 52 ? -7.883 -10.234 -7.332 1 95.75 52 PHE B CA 1
ATOM 1043 C C . PHE B 1 52 ? -9.281 -9.656 -7.164 1 95.75 52 PHE B C 1
ATOM 1045 O O . PHE B 1 52 ? -10.172 -10.328 -6.633 1 95.75 52 PHE B O 1
ATOM 1052 N N . ASP B 1 53 ? -9.477 -8.445 -7.57 1 94.75 53 ASP B N 1
ATOM 1053 C CA . ASP B 1 53 ? -10.75 -7.746 -7.398 1 94.75 53 ASP B CA 1
ATOM 1054 C C . ASP B 1 53 ? -11.141 -7.664 -5.926 1 94.75 53 ASP B C 1
ATOM 1056 O O . ASP B 1 53 ? -12.25 -8.031 -5.551 1 94.75 53 ASP B O 1
ATOM 1060 N N . GLU B 1 54 ? -10.234 -7.285 -5.121 1 94.5 54 GLU B N 1
ATOM 1061 C CA . GLU B 1 54 ? -10.383 -7.145 -3.676 1 94.5 54 GLU B CA 1
ATOM 1062 C C . GLU B 1 54 ? -9.82 -5.812 -3.191 1 94.5 54 GLU B C 1
ATOM 1064 O O . GLU B 1 54 ? -9.055 -5.16 -3.904 1 94.5 54 GLU B O 1
ATOM 1069 N N . ASN B 1 55 ? -10.227 -5.48 -1.97 1 94.06 55 ASN B N 1
ATOM 1070 C CA . ASN B 1 55 ? -9.711 -4.258 -1.359 1 94.06 55 ASN B CA 1
ATOM 1071 C C . ASN B 1 55 ? -8.312 -4.469 -0.784 1 94.06 55 ASN B C 1
ATOM 1073 O O . ASN B 1 55 ? -8.016 -5.527 -0.23 1 94.06 55 ASN B O 1
ATOM 1077 N N . ILE B 1 56 ? -7.477 -3.516 -0.905 1 94.62 56 ILE B N 1
ATOM 1078 C CA . ILE B 1 56 ? -6.098 -3.584 -0.437 1 94.62 56 ILE B CA 1
ATOM 1079 C C . ILE B 1 56 ? -6.07 -4.016 1.027 1 94.62 56 ILE B C 1
ATOM 1081 O O . ILE B 1 56 ? -5.266 -4.867 1.415 1 94.62 56 ILE B O 1
ATOM 1085 N N . GLY B 1 57 ? -6.973 -3.467 1.765 1 92.38 57 GLY B N 1
ATOM 1086 C CA . GLY B 1 57 ? -7.027 -3.781 3.184 1 92.38 57 GLY B CA 1
ATOM 1087 C C . GLY B 1 57 ? -7.414 -5.223 3.459 1 92.38 57 GLY B C 1
ATOM 1088 O O . GLY B 1 57 ? -7.195 -5.73 4.562 1 92.38 57 GLY B O 1
ATOM 1089 N N . ASP B 1 58 ? -7.992 -5.863 2.494 1 93.06 58 ASP B N 1
ATOM 1090 C CA . ASP B 1 58 ? -8.406 -7.254 2.646 1 93.06 58 ASP B CA 1
ATOM 1091 C C . ASP B 1 58 ? -7.293 -8.211 2.219 1 93.06 58 ASP B C 1
ATOM 1093 O O . ASP B 1 58 ? -7.301 -9.383 2.586 1 93.06 58 ASP B O 1
ATOM 1097 N N . ILE B 1 59 ? -6.395 -7.746 1.474 1 95.25 59 ILE B N 1
ATOM 1098 C CA . ILE B 1 59 ? -5.328 -8.57 0.913 1 95.25 59 ILE B CA 1
ATOM 1099 C C . ILE B 1 59 ? -4.07 -8.438 1.771 1 95.25 59 ILE B C 1
ATOM 1101 O O . ILE B 1 59 ? -3.477 -9.438 2.17 1 95.25 59 ILE B O 1
ATOM 1105 N N . PHE B 1 60 ? -3.725 -7.207 2.102 1 95.44 60 PHE B N 1
ATOM 1106 C CA . PHE B 1 60 ? -2.445 -6.938 2.746 1 95.44 60 PHE B CA 1
ATOM 1107 C C . PHE B 1 60 ? -2.633 -6.695 4.238 1 95.44 60 PHE B C 1
ATOM 1109 O O . PHE B 1 60 ? -3.711 -6.293 4.68 1 95.44 60 PHE B O 1
ATOM 1116 N N . LEU B 1 61 ? -1.564 -6.961 4.957 1 90.19 61 LEU B N 1
ATOM 1117 C CA . LEU B 1 61 ? -1.533 -6.746 6.398 1 90.19 61 LEU B CA 1
ATOM 1118 C C . LEU B 1 61 ? -0.35 -5.867 6.789 1 90.19 61 LEU B C 1
ATOM 1120 O O . LEU B 1 61 ? 0.704 -5.914 6.152 1 90.19 61 LEU B O 1
ATOM 1124 N N . PRO B 1 62 ? -0.667 -5.086 7.828 1 86.25 62 PRO B N 1
ATOM 1125 C CA . PRO B 1 62 ? 0.498 -4.34 8.312 1 86.25 62 PRO B CA 1
ATOM 1126 C C . PRO B 1 62 ? 1.558 -5.238 8.938 1 86.25 62 PRO B C 1
ATOM 1128 O O . PRO B 1 62 ? 1.223 -6.238 9.586 1 86.25 62 PRO B O 1
ATOM 1131 N N . THR B 1 63 ? 2.775 -5.105 8.547 1 75.25 63 THR B N 1
ATOM 1132 C CA . THR B 1 63 ? 3.826 -5.91 9.164 1 75.25 63 THR B CA 1
ATOM 1133 C C . THR B 1 63 ? 4.129 -5.414 10.57 1 75.25 63 THR B C 1
ATOM 1135 O O . THR B 1 63 ? 4.387 -6.215 11.477 1 75.25 63 THR B O 1
ATOM 1138 N N . LYS B 1 64 ? 4.305 -4.164 10.75 1 65.25 64 LYS B N 1
ATOM 1139 C CA . LYS B 1 64 ? 4.645 -3.596 12.047 1 65.25 64 LYS B CA 1
ATOM 1140 C C . LYS B 1 64 ? 3.418 -2.994 12.727 1 65.25 64 LYS B C 1
ATOM 1142 O O . LYS B 1 64 ? 3.502 -2.5 13.852 1 65.25 64 LYS B O 1
ATOM 1147 N N . TYR B 1 65 ? 2.248 -2.967 12.141 1 55.31 65 TYR B N 1
ATOM 1148 C CA . TYR B 1 65 ? 1.206 -2.15 12.758 1 55.31 65 TYR B CA 1
ATOM 1149 C C . TYR B 1 65 ? 0.858 -2.666 14.148 1 55.31 65 TYR B C 1
ATOM 1151 O O . TYR B 1 65 ? 0.055 -3.59 14.289 1 55.31 65 TYR B O 1
ATOM 1159 N N . THR B 1 66 ? 1.837 -2.869 14.852 1 47.84 66 THR B N 1
ATOM 1160 C CA . THR B 1 66 ? 1.4 -3.045 16.234 1 47.84 66 THR B CA 1
ATOM 1161 C C . THR B 1 66 ? 0.618 -1.826 16.719 1 47.84 66 THR B C 1
ATOM 1163 O O . THR B 1 66 ? 1.136 -0.708 16.703 1 47.84 66 THR B O 1
ATOM 1166 N N . LYS B 1 67 ? -0.605 -1.476 16.172 1 47.31 67 LYS B N 1
ATOM 1167 C CA . LYS B 1 67 ? -1.38 -0.465 16.875 1 47.31 67 LYS B CA 1
ATOM 1168 C C . LYS B 1 67 ? -1.07 -0.488 18.375 1 47.31 67 LYS B C 1
ATOM 1170 O O . LYS B 1 67 ? -1.178 -1.533 19.016 1 47.31 67 LYS B O 1
ATOM 1175 N N . ARG B 1 68 ? -0.318 0.569 18.781 1 40.06 68 ARG B N 1
ATOM 1176 C CA . ARG B 1 68 ? -0.427 1.021 20.156 1 40.06 68 ARG B CA 1
ATOM 1177 C C . ARG B 1 68 ? -1.887 1.09 20.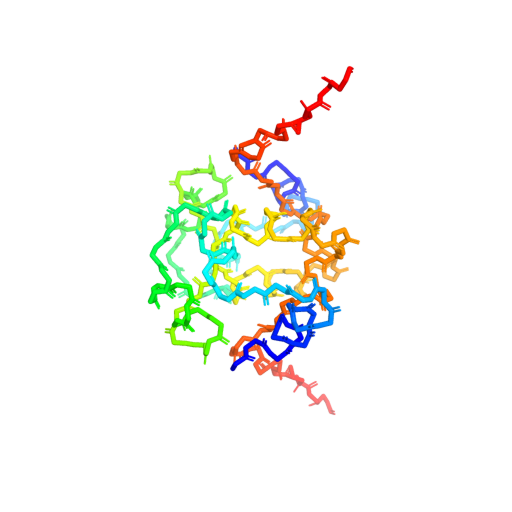594 1 40.06 68 ARG B C 1
ATOM 1179 O O . ARG B 1 68 ? -2.656 1.905 20.078 1 40.06 68 ARG B O 1
ATOM 1186 N N . LYS B 1 69 ? -2.775 0.136 20.453 1 41.25 69 LYS B N 1
ATOM 1187 C CA . LYS B 1 69 ? -3.92 0.348 21.344 1 41.25 69 LYS B CA 1
ATOM 1188 C C . LYS B 1 69 ? -3.52 1.146 22.578 1 41.25 69 LYS B C 1
ATOM 1190 O O . LYS B 1 69 ? -2.697 0.691 23.375 1 41.25 69 LYS B O 1
ATOM 1195 N N . GLN B 1 70 ? -3.291 2.512 22.438 1 35.31 70 GLN B N 1
ATOM 1196 C CA . GLN B 1 70 ? -3.51 3.07 23.766 1 35.31 70 GLN B CA 1
ATOM 1197 C C . GLN B 1 70 ? -4.691 2.4 24.469 1 35.31 70 GLN B C 1
ATOM 1199 O O . GLN B 1 70 ? -5.832 2.523 24.016 1 35.31 70 GLN B O 1
ATOM 1204 N N . THR B 1 71 ? -4.637 1.146 24.625 1 33.59 71 THR B N 1
ATOM 1205 C CA . THR B 1 71 ? -5.535 0.697 25.688 1 33.59 71 THR B CA 1
ATOM 1206 C C . THR B 1 71 ? -5.613 1.731 26.812 1 33.59 71 THR B C 1
ATOM 1208 O O . THR B 1 71 ? -4.602 2.059 27.422 1 33.59 71 THR B O 1
ATOM 1211 N N . SER B 1 72 ? -6.574 2.734 26.672 1 30.77 72 SER B N 1
ATOM 1212 C CA . SER B 1 72 ? -7.012 2.982 28.047 1 30.77 72 SER B CA 1
ATOM 1213 C C . SER B 1 72 ? -7.316 1.677 28.766 1 30.77 72 SER B C 1
ATOM 1215 O O . SER B 1 72 ? -7.699 0.686 28.141 1 30.77 72 SER B O 1
#

Sequence (144 aa):
MQWNLIKLRKERKCTQEDLANLLNISTEGYRLKELGKHQFKNDEMFIIADFFDENIGDIFLPTKYTKRKQTSMQWNLIKLRKERKCTQEDLANLLNISTEGYRLKELGKHQFKNDEMFIIADFFDENIGDIFLPTKYTKRKQTS

Solvent-accessible surface area (backbone atoms only — not comparable to full-atom values): 8135 Å² total; per-residue (Å²): 90,27,58,47,39,51,51,49,35,52,73,70,71,48,51,63,56,55,54,10,56,73,65,71,49,50,44,66,61,40,48,35,30,45,58,51,76,37,71,48,38,46,50,52,45,47,52,50,19,59,73,70,69,49,55,50,74,68,35,52,62,59,78,69,69,64,72,76,62,75,67,125,91,28,58,49,39,51,51,49,34,53,75,70,71,48,50,63,57,54,54,10,56,72,65,71,50,51,45,67,61,40,49,36,30,47,58,51,77,38,74,48,39,46,51,53,46,49,54,50,20,60,74,70,69,49,55,49,74,69,34,51,62,59,79,70,67,66,71,73,65,74,66,122